Protein AF-A0A8J6XP18-F1 (afdb_monomer_lite)

Structure (mmCIF, N/CA/C/O backbone):
data_AF-A0A8J6XP18-F1
#
_entry.id   AF-A0A8J6XP18-F1
#
loop_
_atom_site.group_PDB
_atom_site.id
_atom_site.type_symbol
_atom_site.label_atom_id
_atom_site.label_alt_id
_atom_site.label_comp_id
_atom_site.label_asym_id
_atom_site.label_entity_id
_atom_site.label_seq_id
_atom_site.pdbx_PDB_ins_code
_atom_site.Cartn_x
_atom_site.Cartn_y
_atom_site.Cartn_z
_atom_site.occupancy
_atom_site.B_iso_or_equiv
_atom_site.auth_seq_id
_atom_site.auth_comp_id
_atom_site.auth_asym_id
_atom_site.auth_atom_id
_atom_site.pdbx_PDB_model_num
ATOM 1 N N . MET A 1 1 ? -16.811 18.180 -12.717 1.00 26.02 1 MET A N 1
ATOM 2 C CA . MET A 1 1 ? -16.944 16.707 -12.668 1.00 26.02 1 MET A CA 1
ATOM 3 C C . MET A 1 1 ? -15.605 16.122 -13.051 1.00 26.02 1 MET A C 1
ATOM 5 O O . MET A 1 1 ? -15.386 15.758 -14.198 1.00 26.02 1 MET A O 1
ATOM 9 N N . GLU A 1 2 ? -14.666 16.151 -12.118 1.00 24.94 2 GLU A N 1
ATOM 10 C CA . GLU A 1 2 ? -13.327 15.640 -12.361 1.00 24.94 2 GLU A CA 1
ATOM 11 C C . GLU A 1 2 ? -13.351 14.186 -11.914 1.00 24.94 2 GLU A C 1
ATOM 13 O O . GLU A 1 2 ? -13.336 13.887 -10.721 1.00 24.94 2 GLU A O 1
ATOM 18 N N . ASN A 1 3 ? -13.518 13.285 -12.885 1.00 26.92 3 ASN A N 1
ATOM 19 C CA . ASN A 1 3 ? -13.242 11.868 -12.699 1.00 26.92 3 ASN A CA 1
ATOM 20 C C . ASN A 1 3 ? -11.740 11.754 -12.431 1.00 26.92 3 ASN A C 1
ATOM 22 O O . ASN A 1 3 ? -10.952 11.453 -13.322 1.00 26.92 3 ASN A O 1
ATOM 26 N N . GLN A 1 4 ? -11.339 12.064 -11.198 1.00 25.72 4 GLN A N 1
ATOM 27 C CA . GLN A 1 4 ? -10.083 11.607 -10.647 1.00 25.72 4 GLN A CA 1
ATOM 28 C C . GLN A 1 4 ? -10.140 10.098 -10.765 1.00 25.72 4 GLN A C 1
ATOM 30 O O . GLN A 1 4 ? -10.907 9.446 -10.056 1.00 25.72 4 GLN A O 1
ATOM 35 N N . ASP A 1 5 ? -9.383 9.581 -11.729 1.00 27.19 5 ASP A N 1
ATOM 36 C CA . ASP A 1 5 ? -9.024 8.185 -11.876 1.00 27.19 5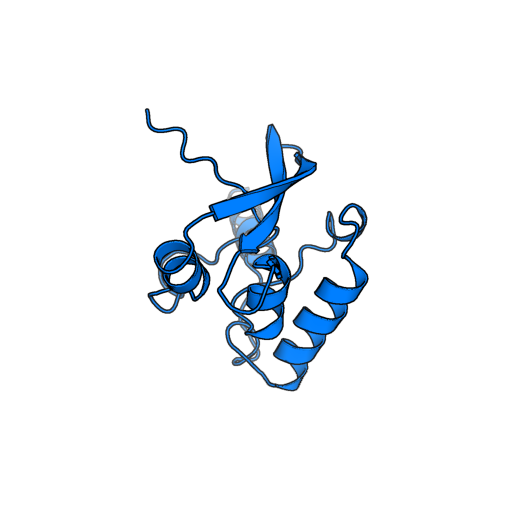 ASP A CA 1
ATOM 37 C C . ASP A 1 5 ? -8.552 7.670 -10.514 1.00 27.19 5 ASP A C 1
ATOM 39 O O . ASP A 1 5 ? -7.356 7.662 -10.211 1.00 27.19 5 ASP A O 1
ATOM 43 N N . GLN A 1 6 ? -9.498 7.252 -9.672 1.00 28.59 6 GLN A N 1
ATOM 44 C CA . GLN A 1 6 ? -9.238 6.529 -8.446 1.00 28.59 6 GLN A CA 1
ATOM 45 C C . GLN A 1 6 ? -8.771 5.153 -8.880 1.00 28.59 6 GLN A C 1
ATOM 47 O O . GLN A 1 6 ? -9.512 4.170 -8.847 1.00 28.59 6 GLN A O 1
ATOM 52 N N . VAL A 1 7 ? -7.517 5.085 -9.321 1.00 34.38 7 VAL A N 1
ATOM 53 C CA . VAL A 1 7 ? -6.784 3.839 -9.322 1.00 34.38 7 VAL A CA 1
ATOM 54 C C . VAL A 1 7 ? -6.674 3.472 -7.862 1.00 34.38 7 VAL A C 1
ATOM 56 O O . VAL A 1 7 ? -5.805 3.945 -7.134 1.00 34.38 7 VAL A O 1
ATOM 59 N N . THR A 1 8 ? -7.632 2.668 -7.419 1.00 40.81 8 THR A N 1
ATOM 60 C CA . THR A 1 8 ? -7.579 2.051 -6.111 1.00 40.81 8 THR A CA 1
ATOM 61 C C . THR A 1 8 ? -6.504 0.979 -6.227 1.00 40.81 8 THR A C 1
ATOM 63 O O . THR A 1 8 ? -6.785 -0.196 -6.448 1.00 40.81 8 THR A O 1
ATOM 66 N N . ALA A 1 9 ? -5.244 1.399 -6.104 1.00 43.09 9 ALA A N 1
ATOM 67 C CA . ALA A 1 9 ? -4.236 0.568 -5.474 1.00 43.09 9 ALA A CA 1
ATOM 68 C C . ALA A 1 9 ? -4.896 0.035 -4.195 1.00 43.09 9 ALA A C 1
ATOM 70 O O . ALA A 1 9 ? -5.503 0.833 -3.488 1.00 43.09 9 ALA A O 1
ATOM 71 N N . PHE A 1 10 ? -4.929 -1.288 -3.997 1.00 46.56 10 PHE A N 1
ATOM 72 C CA . PHE A 1 10 ? -5.782 -2.023 -3.044 1.00 46.56 10 PHE A CA 1
ATOM 73 C C . PHE A 1 10 ? -5.615 -1.659 -1.561 1.00 46.56 10 PHE A C 1
ATOM 75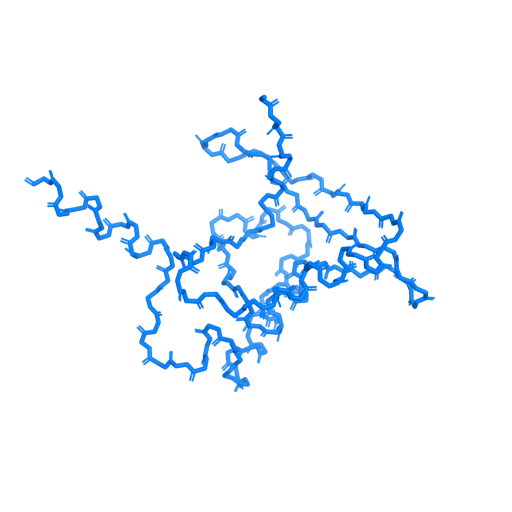 O O . PHE A 1 10 ? -5.342 -2.499 -0.711 1.00 46.56 10 PHE A O 1
ATOM 82 N N . PHE A 1 11 ? -5.854 -0.405 -1.235 1.00 46.00 11 PHE A N 1
ATOM 83 C CA . PHE A 1 11 ? -5.587 0.223 0.031 1.00 46.00 11 PHE A CA 1
ATOM 84 C C . PHE A 1 11 ? -6.827 1.016 0.330 1.00 46.00 11 PHE A C 1
ATOM 86 O O . PHE A 1 11 ? -7.097 2.096 -0.191 1.00 46.00 11 PHE A O 1
ATOM 93 N N . LYS A 1 12 ? -7.681 0.367 1.104 1.00 41.12 12 LYS A N 1
ATOM 94 C CA . LYS A 1 12 ? -8.871 0.995 1.624 1.00 41.12 12 LYS A CA 1
ATOM 95 C C . LYS A 1 12 ? -8.361 2.111 2.539 1.00 41.12 12 LYS A C 1
ATOM 97 O O . LYS A 1 12 ? -7.845 1.789 3.596 1.00 41.12 12 LYS A O 1
ATOM 102 N N . SER A 1 13 ? -8.410 3.369 2.108 1.00 40.50 13 SER A N 1
ATOM 103 C CA . SER A 1 13 ? -7.926 4.489 2.919 1.00 40.50 13 SER A CA 1
ATOM 104 C C . SER A 1 13 ? -8.624 4.499 4.283 1.00 40.50 13 SER A C 1
ATOM 106 O O . SER A 1 13 ? -9.804 4.121 4.398 1.00 40.50 13 SER A O 1
ATOM 108 N N . LEU A 1 14 ? -7.868 4.883 5.312 1.00 37.84 14 LEU A N 1
ATOM 109 C CA . LEU A 1 14 ? -8.404 5.243 6.620 1.00 37.84 14 LEU A CA 1
ATOM 110 C C . LEU A 1 14 ? -9.382 6.426 6.466 1.00 37.84 14 LEU A C 1
ATOM 112 O O . LEU A 1 14 ? -9.345 7.126 5.445 1.00 37.84 14 LEU A O 1
ATOM 116 N N . PRO A 1 15 ? -10.286 6.644 7.435 1.00 39.88 15 PRO A N 1
ATOM 117 C CA . PRO A 1 15 ? -10.936 7.940 7.592 1.00 39.88 15 PRO A CA 1
ATOM 118 C C . PRO A 1 15 ? -9.873 9.050 7.601 1.00 39.88 15 PRO A C 1
ATOM 120 O O . PRO A 1 15 ? -8.789 8.853 8.143 1.00 39.88 15 PRO A O 1
ATOM 123 N N . SER A 1 16 ? -10.199 10.175 6.962 1.00 40.84 16 SER A N 1
ATOM 124 C CA . SER A 1 16 ? -9.372 11.380 6.759 1.00 40.84 16 SER A CA 1
ATOM 125 C C . SER A 1 16 ? -8.451 11.749 7.929 1.00 40.84 16 SER A C 1
ATOM 127 O O . SER A 1 16 ? -7.327 12.189 7.713 1.00 40.84 16 SER A O 1
ATOM 129 N N . ASP A 1 17 ? -8.915 11.542 9.157 1.00 36.03 17 ASP A N 1
ATOM 130 C CA . ASP A 1 17 ? -8.369 12.214 10.333 1.00 36.03 17 ASP A CA 1
ATOM 131 C C . ASP A 1 17 ? -7.164 11.495 10.972 1.00 36.03 17 ASP A C 1
ATOM 133 O O . ASP A 1 17 ? -6.489 12.081 11.811 1.00 36.03 17 ASP A O 1
ATOM 137 N N . ASP A 1 18 ? -6.839 10.272 10.526 1.00 39.81 18 ASP A N 1
ATOM 138 C CA . ASP A 1 18 ? -5.707 9.470 11.036 1.00 39.81 18 ASP A CA 1
ATOM 139 C C . ASP A 1 18 ? -4.570 9.285 10.009 1.00 39.81 18 ASP A C 1
ATOM 141 O O . ASP A 1 18 ? -3.658 8.475 10.205 1.00 39.81 18 ASP A O 1
ATOM 145 N N . ILE A 1 19 ? -4.619 9.992 8.874 1.00 43.84 19 ILE A N 1
ATOM 146 C CA . ILE A 1 19 ? -3.616 9.856 7.813 1.00 43.84 19 ILE A CA 1
ATOM 147 C C . ILE A 1 19 ? -2.461 10.836 8.069 1.00 43.84 19 ILE A C 1
ATOM 149 O O . ILE A 1 19 ? -2.686 12.045 8.050 1.00 43.84 19 ILE A O 1
ATOM 153 N N . PRO A 1 20 ? -1.210 10.368 8.249 1.00 39.12 20 PRO A N 1
ATOM 154 C CA . PRO A 1 20 ? -0.063 11.266 8.242 1.00 39.12 20 PRO A CA 1
ATOM 155 C C . PRO A 1 20 ? 0.082 11.909 6.853 1.00 39.12 20 PRO A C 1
ATOM 157 O O . PRO A 1 20 ? 0.357 11.225 5.864 1.00 39.12 20 PRO A O 1
ATOM 160 N N . ASP A 1 21 ? -0.126 13.224 6.793 1.00 38.94 21 ASP A N 1
ATOM 161 C CA . ASP A 1 21 ? 0.098 14.058 5.612 1.00 38.94 21 ASP A CA 1
ATOM 162 C C . ASP A 1 21 ? 1.605 14.379 5.464 1.00 38.94 21 ASP A C 1
ATOM 164 O O . ASP A 1 21 ? 2.230 14.783 6.452 1.00 38.94 21 ASP A O 1
ATOM 168 N N . PRO A 1 22 ? 2.225 14.233 4.274 1.00 43.34 22 PRO A N 1
ATOM 169 C CA . PRO A 1 22 ? 1.711 13.621 3.050 1.00 43.34 22 PRO A CA 1
ATOM 170 C C . PRO A 1 22 ? 2.061 12.136 2.931 1.00 43.34 22 PRO A C 1
ATOM 172 O O . PRO A 1 22 ? 3.128 11.668 3.342 1.00 43.34 22 PRO A O 1
ATOM 175 N N . LEU A 1 23 ? 1.175 11.398 2.262 1.00 53.03 23 LEU A N 1
ATOM 176 C CA . LEU A 1 23 ? 1.404 9.998 1.930 1.00 53.03 23 LEU A CA 1
ATOM 177 C C . LEU A 1 23 ? 2.640 9.876 1.015 1.00 53.03 23 LEU A C 1
ATOM 179 O O . LEU A 1 23 ? 2.791 10.665 0.078 1.00 53.03 23 LEU A O 1
ATOM 183 N N . PRO A 1 24 ? 3.498 8.851 1.180 1.00 57.31 24 PRO A N 1
ATOM 184 C CA . PRO A 1 24 ? 4.663 8.658 0.318 1.00 57.31 24 PRO A CA 1
ATOM 185 C C . PRO A 1 24 ? 4.304 8.584 -1.163 1.00 57.31 24 PRO A C 1
ATOM 187 O O . PRO A 1 24 ? 5.099 8.992 -2.001 1.00 57.31 24 PRO A O 1
ATOM 190 N N . GLN A 1 25 ? 3.099 8.110 -1.499 1.00 59.72 25 GLN A N 1
ATOM 191 C CA . GLN A 1 25 ? 2.609 8.104 -2.877 1.00 59.72 25 GLN A CA 1
ATOM 192 C C . GLN A 1 25 ? 2.524 9.507 -3.476 1.00 59.72 25 GLN A C 1
ATOM 194 O O . GLN A 1 25 ? 2.842 9.653 -4.645 1.00 59.72 25 GLN A O 1
ATOM 199 N N . ASP A 1 26 ? 2.172 10.536 -2.705 1.00 62.78 26 ASP A N 1
ATOM 200 C CA . ASP A 1 26 ? 2.059 11.901 -3.220 1.00 62.78 26 ASP A CA 1
ATOM 201 C C . ASP A 1 26 ? 3.444 12.481 -3.480 1.00 62.78 26 ASP A C 1
ATOM 203 O O . ASP A 1 26 ? 3.679 13.118 -4.506 1.00 62.78 26 ASP A O 1
ATOM 207 N N . VAL A 1 27 ? 4.400 12.184 -2.597 1.00 58.28 27 VAL A N 1
ATOM 208 C CA . VAL A 1 27 ? 5.810 12.530 -2.801 1.00 58.28 27 VAL A CA 1
ATOM 209 C C . VAL A 1 27 ? 6.361 11.797 -4.026 1.00 58.28 27 VAL A C 1
ATOM 211 O O . VAL A 1 27 ? 6.937 12.420 -4.916 1.00 58.28 27 VAL A O 1
ATOM 214 N N . VAL A 1 28 ? 6.139 10.486 -4.132 1.00 62.00 28 VAL A N 1
ATOM 215 C CA . VAL A 1 28 ? 6.624 9.674 -5.254 1.00 62.00 28 VAL A CA 1
ATOM 216 C C . VAL A 1 28 ? 5.941 10.065 -6.569 1.00 62.00 28 VAL A C 1
ATOM 218 O O . VAL A 1 28 ? 6.615 10.138 -7.595 1.00 62.00 28 VAL A O 1
ATOM 221 N N . MET A 1 29 ? 4.641 10.371 -6.564 1.00 63.81 29 MET A N 1
ATOM 222 C CA . MET A 1 29 ? 3.912 10.841 -7.745 1.00 63.81 29 MET A CA 1
ATOM 223 C C . MET A 1 29 ? 4.412 12.212 -8.195 1.00 63.81 29 MET A C 1
ATOM 225 O O . MET A 1 29 ? 4.674 12.379 -9.384 1.00 63.81 29 MET A O 1
ATOM 229 N N . ARG A 1 30 ? 4.631 13.160 -7.272 1.00 64.19 30 ARG A N 1
ATOM 230 C CA . ARG A 1 30 ? 5.197 14.486 -7.591 1.00 64.19 30 ARG A CA 1
ATOM 231 C C . ARG A 1 30 ? 6.605 14.399 -8.176 1.00 64.19 30 ARG A C 1
ATOM 233 O O . ARG A 1 30 ? 6.958 15.190 -9.044 1.00 64.19 30 ARG A O 1
ATOM 240 N N . LEU A 1 31 ? 7.410 13.445 -7.711 1.00 63.56 31 LEU A N 1
ATOM 241 C CA . LEU A 1 31 ? 8.762 13.214 -8.228 1.00 63.56 31 LEU A CA 1
ATOM 242 C C . LEU A 1 31 ? 8.770 12.428 -9.548 1.00 63.56 31 LEU A C 1
ATOM 244 O O . LEU A 1 31 ? 9.762 12.456 -10.283 1.00 63.56 31 LEU A O 1
ATOM 248 N N . SER A 1 32 ? 7.684 11.722 -9.860 1.00 62.25 32 SER A N 1
ATOM 249 C CA . SER A 1 32 ? 7.586 10.899 -11.058 1.00 62.25 32 SER A CA 1
ATOM 250 C C . SER A 1 32 ? 7.217 11.703 -12.296 1.00 62.25 32 SER A C 1
ATOM 252 O O . SER A 1 32 ? 6.325 12.544 -12.280 1.00 62.25 32 SER A O 1
ATOM 254 N N . ARG A 1 33 ? 7.874 11.395 -13.417 1.00 66.75 33 ARG A N 1
ATOM 255 C CA . ARG A 1 33 ? 7.525 11.967 -14.729 1.00 66.75 33 ARG A CA 1
ATOM 256 C C . ARG A 1 33 ? 6.574 11.081 -15.533 1.00 66.75 33 ARG A C 1
ATOM 258 O O . ARG A 1 33 ? 6.022 11.538 -16.529 1.00 66.75 33 ARG A O 1
ATOM 265 N N . LYS A 1 34 ? 6.418 9.807 -15.149 1.00 80.44 34 LYS A N 1
ATOM 266 C CA . LYS A 1 34 ? 5.601 8.830 -15.877 1.00 80.44 34 LYS A CA 1
ATOM 267 C C . LYS A 1 34 ? 5.050 7.759 -14.941 1.00 80.44 34 LYS A C 1
ATOM 269 O O . LYS A 1 34 ? 5.816 7.082 -14.256 1.00 80.44 34 LYS A O 1
ATOM 274 N N . ILE A 1 35 ? 3.732 7.581 -14.990 1.00 83.19 35 ILE A N 1
ATOM 275 C CA . ILE A 1 35 ? 2.997 6.522 -14.295 1.00 83.19 35 ILE A CA 1
ATOM 276 C C . ILE A 1 35 ? 2.555 5.469 -15.314 1.00 83.19 35 ILE A C 1
ATOM 278 O O . ILE A 1 35 ? 2.048 5.804 -16.386 1.00 83.19 35 ILE A O 1
ATOM 282 N N . ARG A 1 36 ? 2.723 4.190 -14.971 1.00 85.50 36 ARG A N 1
ATOM 283 C CA . ARG A 1 36 ? 2.204 3.040 -15.717 1.00 85.50 36 ARG A CA 1
ATOM 284 C C . ARG A 1 36 ? 1.201 2.297 -14.842 1.00 85.50 36 ARG A C 1
ATOM 286 O O . ARG A 1 36 ? 1.481 1.985 -13.691 1.00 85.50 36 ARG A O 1
ATOM 293 N N . LYS A 1 37 ? 0.035 1.986 -15.402 1.00 85.25 37 LYS A N 1
ATOM 294 C CA . LYS A 1 37 ? -1.011 1.197 -14.740 1.00 85.25 37 LYS A CA 1
ATOM 295 C C . LYS A 1 37 ? -1.064 -0.179 -15.407 1.00 85.25 37 LYS A C 1
ATOM 297 O O . LYS A 1 37 ? -1.079 -0.258 -16.634 1.00 85.25 37 LYS A O 1
ATOM 302 N N . LYS A 1 38 ? -1.087 -1.258 -14.626 1.00 85.62 38 LYS A N 1
ATOM 303 C CA . LYS A 1 38 ? -1.358 -2.618 -15.110 1.00 85.62 38 LYS A CA 1
ATOM 304 C C . LYS A 1 38 ? -2.731 -3.037 -14.614 1.00 85.62 38 LYS A C 1
ATOM 306 O O . LYS A 1 38 ? -2.911 -3.259 -13.420 1.00 85.62 38 LYS A O 1
ATOM 311 N N . TRP A 1 39 ? -3.692 -3.104 -15.527 1.00 85.25 39 TRP A N 1
ATOM 312 C CA . TRP A 1 39 ? -5.072 -3.426 -15.187 1.00 85.25 39 TRP A CA 1
ATOM 313 C C . TRP A 1 39 ? -5.195 -4.862 -14.671 1.00 85.25 39 TRP A C 1
ATOM 315 O O . TRP A 1 39 ? -4.593 -5.782 -15.223 1.00 85.25 39 TRP A O 1
ATOM 325 N N . VAL A 1 40 ? -5.970 -5.028 -13.605 1.00 82.94 40 VAL A N 1
ATOM 326 C CA . VAL A 1 40 ? -6.254 -6.318 -12.961 1.00 82.94 40 VAL A CA 1
ATOM 327 C C . VAL A 1 40 ? -7.729 -6.673 -13.114 1.00 82.94 40 VAL A C 1
ATOM 329 O O . VAL A 1 40 ? -8.071 -7.840 -13.288 1.00 82.94 40 VAL A O 1
ATOM 332 N N . GLY A 1 41 ? -8.620 -5.684 -13.023 1.00 77.88 41 GLY A N 1
ATOM 333 C CA . GLY A 1 41 ? -10.053 -5.937 -13.047 1.00 77.88 41 GLY A CA 1
ATOM 334 C C . GLY A 1 41 ? -10.899 -4.719 -12.706 1.00 77.88 41 GLY A C 1
ATOM 335 O O . GLY A 1 41 ? -10.397 -3.609 -12.535 1.00 77.88 41 GLY A O 1
ATOM 336 N N . SER A 1 42 ? -12.189 -4.975 -12.523 1.00 75.19 42 SER A N 1
ATOM 337 C CA . SER A 1 42 ? -13.108 -4.066 -11.845 1.00 75.19 42 SER A CA 1
ATOM 338 C C . SER A 1 42 ? -13.650 -4.730 -10.583 1.00 75.19 42 SER A C 1
ATOM 340 O O . SER A 1 42 ? -13.781 -5.957 -10.516 1.00 75.19 42 SER A O 1
ATOM 342 N N . ASP A 1 43 ? -13.939 -3.929 -9.565 1.00 70.12 43 ASP A N 1
ATOM 343 C CA . ASP A 1 43 ? -14.592 -4.407 -8.349 1.00 70.12 43 ASP A CA 1
ATOM 344 C C . ASP A 1 43 ? -16.130 -4.412 -8.473 1.00 70.12 43 ASP A C 1
ATOM 346 O O . ASP A 1 43 ? -16.701 -3.977 -9.473 1.00 70.12 43 ASP A O 1
ATOM 350 N N . ARG A 1 44 ? -16.826 -4.887 -7.430 1.00 68.12 44 ARG A N 1
ATOM 351 C CA . ARG A 1 44 ? -18.306 -4.919 -7.372 1.00 68.12 44 ARG A CA 1
ATOM 352 C C . ARG A 1 44 ? -18.988 -3.542 -7.420 1.00 68.12 44 ARG A C 1
ATOM 354 O O . ARG A 1 44 ? -20.209 -3.487 -7.503 1.00 68.12 44 ARG A O 1
ATOM 361 N N . TYR A 1 45 ? -18.226 -2.457 -7.292 1.00 68.94 45 TYR A N 1
ATOM 362 C CA . TYR A 1 45 ? -18.690 -1.071 -7.375 1.00 68.94 45 TYR A CA 1
ATOM 363 C C . TYR A 1 45 ? -18.263 -0.412 -8.695 1.00 68.94 45 TYR A C 1
ATOM 365 O O . TYR A 1 45 ? -18.336 0.806 -8.824 1.00 68.94 45 TYR A O 1
ATOM 373 N N . ASN A 1 46 ? -17.812 -1.212 -9.667 1.00 69.19 46 ASN A N 1
ATOM 374 C CA . ASN A 1 46 ? -17.338 -0.774 -10.976 1.00 69.19 46 ASN A CA 1
ATOM 375 C C . ASN A 1 46 ? -16.117 0.164 -10.930 1.00 69.19 46 ASN A C 1
ATOM 377 O O . ASN A 1 46 ? -15.874 0.929 -11.863 1.00 69.19 46 ASN A O 1
ATOM 381 N N . ARG A 1 47 ? -15.327 0.106 -9.852 1.00 74.62 47 ARG A N 1
ATOM 382 C CA . ARG A 1 47 ? -14.053 0.828 -9.761 1.00 74.62 47 ARG A CA 1
ATOM 383 C C . ARG A 1 47 ? -12.959 0.014 -10.431 1.00 74.62 47 ARG A C 1
ATOM 385 O O . ARG A 1 47 ? -12.900 -1.206 -10.258 1.00 74.62 47 ARG A O 1
ATOM 392 N N . GLN A 1 48 ? -12.079 0.693 -11.161 1.00 74.19 48 GLN A N 1
ATOM 393 C CA . GLN A 1 48 ? -10.945 0.050 -11.812 1.00 74.19 48 GLN A CA 1
ATOM 394 C C . GLN A 1 48 ? -9.871 -0.325 -10.797 1.00 74.19 48 GLN A C 1
ATOM 396 O O . GLN A 1 48 ? -9.466 0.465 -9.942 1.00 74.19 48 GLN A O 1
ATOM 401 N N . VAL A 1 49 ? -9.375 -1.541 -10.955 1.00 74.94 49 VAL A N 1
ATOM 402 C CA . VAL A 1 49 ? -8.306 -2.113 -10.164 1.00 74.94 49 VAL A CA 1
ATOM 403 C C . VAL A 1 49 ? -7.077 -2.254 -11.045 1.00 74.94 49 VAL A C 1
ATOM 405 O O . VAL A 1 49 ? -7.122 -2.906 -12.092 1.00 74.94 49 VAL A O 1
ATOM 408 N N . ALA A 1 50 ? -5.960 -1.698 -10.589 1.00 81.12 50 ALA A N 1
ATOM 409 C CA . ALA A 1 50 ? -4.681 -1.837 -11.260 1.00 81.12 50 ALA A CA 1
ATOM 410 C C . ALA A 1 50 ? -3.516 -1.851 -10.264 1.00 81.12 50 ALA A C 1
ATOM 412 O O . ALA A 1 50 ? -3.582 -1.247 -9.193 1.00 81.12 50 ALA A O 1
ATOM 413 N N . GLU A 1 51 ? -2.430 -2.504 -10.663 1.00 85.06 51 GLU A N 1
ATOM 414 C CA . GLU A 1 51 ? -1.114 -2.272 -10.074 1.00 85.06 51 GLU A CA 1
ATOM 415 C C . GLU A 1 51 ? -0.519 -1.000 -10.687 1.00 85.06 51 GLU A C 1
ATOM 417 O O . GLU A 1 51 ? -0.611 -0.780 -11.902 1.00 85.06 51 GLU A O 1
ATOM 422 N N . VAL A 1 52 ? 0.077 -0.152 -9.853 1.00 86.00 52 VAL A N 1
ATOM 423 C CA . VAL A 1 52 ? 0.605 1.150 -10.260 1.00 86.00 52 VAL A CA 1
ATOM 424 C C . VAL A 1 52 ? 2.113 1.161 -10.128 1.00 86.00 52 VAL A C 1
ATOM 426 O O . VAL A 1 52 ? 2.675 0.877 -9.071 1.00 86.00 52 VAL A O 1
ATOM 429 N N . PHE A 1 53 ? 2.755 1.550 -11.218 1.00 86.56 53 PHE A N 1
ATOM 430 C CA . PHE A 1 53 ? 4.193 1.642 -11.337 1.00 86.56 53 PHE A CA 1
ATOM 431 C C . PHE A 1 53 ? 4.592 3.061 -11.705 1.00 86.56 53 PHE A C 1
ATOM 433 O O . PHE A 1 53 ? 3.887 3.768 -12.429 1.00 86.56 53 PHE A O 1
ATOM 440 N N . THR A 1 54 ? 5.755 3.465 -11.225 1.00 85.19 54 THR A N 1
ATOM 441 C CA . THR A 1 54 ? 6.370 4.745 -11.546 1.00 85.19 54 THR A CA 1
ATOM 442 C C . THR A 1 54 ? 7.774 4.529 -12.089 1.00 85.19 54 THR A C 1
ATOM 444 O O . THR A 1 54 ? 8.466 3.603 -11.669 1.00 85.19 54 THR A O 1
ATOM 447 N N . MET A 1 55 ? 8.205 5.384 -13.013 1.00 83.69 55 MET A N 1
ATOM 448 C CA . MET A 1 55 ? 9.583 5.388 -13.502 1.00 83.69 55 MET A CA 1
ATOM 449 C C . MET A 1 55 ? 10.396 6.444 -12.754 1.00 83.69 55 MET A C 1
ATOM 451 O O . MET A 1 55 ? 10.151 7.645 -12.896 1.00 83.69 55 MET A O 1
ATOM 455 N N . LEU A 1 56 ? 11.390 5.996 -11.990 1.00 79.75 56 LEU A N 1
ATOM 456 C CA . LEU A 1 56 ? 12.377 6.843 -11.322 1.00 79.75 56 LEU A CA 1
ATOM 457 C C . LEU A 1 56 ? 13.744 6.685 -12.005 1.00 79.75 56 LEU A C 1
ATOM 459 O O . LEU A 1 56 ? 13.952 5.777 -12.807 1.00 79.75 56 LEU A O 1
ATOM 463 N N . LYS A 1 57 ? 14.712 7.552 -11.674 1.00 77.19 57 LYS A N 1
ATOM 464 C CA . LYS A 1 57 ? 16.080 7.473 -12.233 1.00 77.19 57 LYS A CA 1
ATOM 465 C C . LYS A 1 57 ? 16.752 6.109 -12.001 1.00 77.19 57 LYS A C 1
ATOM 467 O O . LYS A 1 57 ? 17.621 5.734 -12.776 1.00 77.19 57 LYS A O 1
ATOM 472 N N . GLY A 1 58 ? 16.343 5.388 -10.954 1.00 79.00 58 GLY A N 1
ATOM 473 C CA . GLY A 1 58 ? 16.836 4.052 -10.609 1.00 79.00 58 GLY A CA 1
ATOM 474 C C . GLY A 1 58 ? 16.044 2.884 -11.208 1.00 79.00 58 GLY A C 1
ATOM 475 O O . GLY A 1 58 ? 16.337 1.747 -10.863 1.00 79.00 58 GLY A O 1
ATOM 476 N N . GLY A 1 59 ? 15.049 3.139 -12.066 1.00 85.38 59 GLY A N 1
ATOM 477 C CA . GLY A 1 59 ? 14.220 2.106 -12.691 1.00 85.38 59 GLY A CA 1
ATOM 478 C C . GLY A 1 59 ? 12.732 2.216 -12.356 1.00 85.38 59 GLY A C 1
ATOM 479 O O . GLY A 1 59 ? 12.263 3.207 -11.788 1.00 85.38 59 GLY A O 1
ATOM 480 N N . GLU A 1 60 ? 11.982 1.192 -12.756 1.00 87.25 60 GLU A N 1
ATOM 481 C CA . GLU A 1 60 ? 10.563 1.069 -12.431 1.00 87.25 60 GLU A CA 1
ATOM 482 C C . GLU A 1 60 ? 10.375 0.698 -10.955 1.00 87.25 60 GLU A C 1
ATOM 484 O O . GLU A 1 60 ? 11.069 -0.172 -10.433 1.00 87.25 60 GLU A O 1
ATOM 489 N N . LYS A 1 61 ? 9.414 1.337 -10.285 1.00 87.62 61 LYS A N 1
ATOM 490 C CA . LYS A 1 61 ? 9.051 1.052 -8.896 1.00 87.62 61 LYS A CA 1
ATOM 491 C C . LYS A 1 61 ? 7.553 0.795 -8.770 1.00 87.62 61 LYS A C 1
ATOM 493 O O . LYS A 1 61 ? 6.748 1.559 -9.302 1.00 87.62 61 LYS A O 1
ATOM 498 N N . SER A 1 62 ? 7.187 -0.257 -8.039 1.00 89.38 62 SER A N 1
ATOM 499 C CA . SER A 1 62 ? 5.801 -0.559 -7.669 1.00 89.38 62 SER A CA 1
ATOM 500 C C . SER A 1 62 ? 5.359 0.339 -6.513 1.00 89.38 62 SER A C 1
ATOM 502 O O . SER A 1 62 ? 5.921 0.277 -5.419 1.00 89.38 62 SER A O 1
ATOM 504 N N . LEU A 1 63 ? 4.344 1.179 -6.736 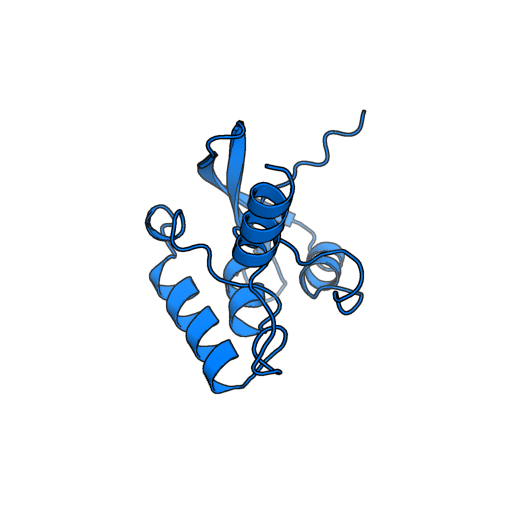1.00 86.06 63 LEU A N 1
ATOM 505 C CA . LEU A 1 63 ? 3.784 2.024 -5.674 1.00 86.06 63 LEU A CA 1
ATOM 506 C C . LEU A 1 63 ? 3.014 1.190 -4.651 1.00 86.06 63 LEU A C 1
ATOM 508 O O . LEU A 1 63 ? 3.032 1.500 -3.463 1.00 86.06 63 LEU A O 1
ATOM 512 N N . ASN A 1 64 ? 2.373 0.112 -5.104 1.00 86.00 64 ASN A N 1
ATOM 513 C CA . ASN A 1 64 ? 1.621 -0.774 -4.228 1.00 86.00 64 ASN A CA 1
ATOM 514 C C . ASN A 1 64 ? 2.513 -1.461 -3.193 1.00 86.00 64 ASN A C 1
ATOM 516 O O . ASN A 1 64 ? 2.183 -1.508 -2.011 1.00 86.00 64 ASN A O 1
ATOM 520 N N . GLU A 1 65 ? 3.646 -1.985 -3.646 1.00 89.94 65 GLU A N 1
ATOM 521 C CA . GLU A 1 65 ? 4.610 -2.653 -2.776 1.00 89.94 65 GLU A CA 1
ATOM 522 C C . GLU A 1 65 ? 5.252 -1.669 -1.793 1.00 89.94 65 GLU A C 1
ATOM 524 O O . GLU A 1 65 ? 5.403 -1.980 -0.610 1.00 89.94 65 GLU A O 1
ATOM 529 N N . GLU A 1 66 ? 5.554 -0.449 -2.250 1.00 88.69 66 GLU A N 1
ATOM 530 C CA . GLU A 1 66 ? 6.077 0.606 -1.382 1.00 88.69 66 GLU A CA 1
ATOM 531 C C . GLU A 1 66 ? 5.108 0.895 -0.234 1.00 88.69 66 GLU A C 1
ATOM 533 O O . GLU A 1 66 ? 5.506 0.883 0.926 1.00 88.69 66 GLU A O 1
ATOM 538 N N . GLN A 1 67 ? 3.825 1.104 -0.534 1.00 83.69 67 GLN A N 1
ATOM 539 C CA . GLN A 1 67 ? 2.810 1.429 0.475 1.00 83.69 67 GLN A CA 1
ATOM 540 C C . GLN A 1 67 ? 2.642 0.330 1.520 1.00 83.69 67 GLN A C 1
ATOM 542 O O . GLN A 1 67 ? 2.471 0.620 2.705 1.00 83.69 67 GLN A O 1
ATOM 547 N N . LEU A 1 68 ? 2.710 -0.925 1.081 1.00 89.31 68 LEU A N 1
ATOM 548 C CA . LEU A 1 68 ? 2.637 -2.080 1.963 1.00 89.31 68 LEU A CA 1
ATOM 549 C C . LEU A 1 68 ? 3.867 -2.180 2.855 1.00 89.31 68 LEU A C 1
ATOM 551 O O . LEU A 1 68 ? 3.719 -2.263 4.067 1.00 89.31 68 LEU A O 1
ATOM 555 N N . SER A 1 69 ? 5.063 -2.108 2.272 1.00 91.31 69 SER A N 1
ATOM 556 C CA . SER A 1 69 ? 6.335 -2.274 2.992 1.00 91.31 69 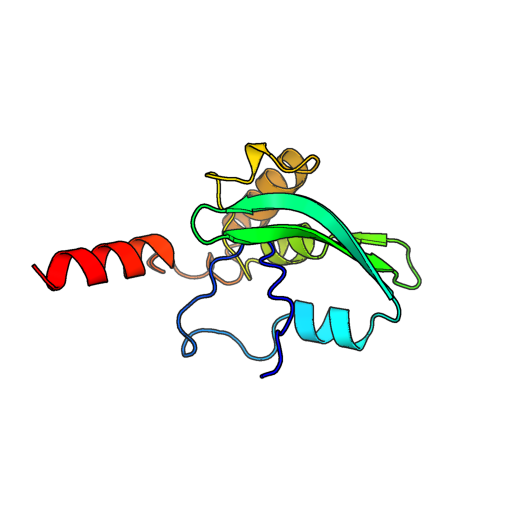SER A CA 1
ATOM 557 C C . SER A 1 69 ? 6.631 -1.147 3.977 1.00 91.31 69 SER A C 1
ATOM 559 O O . SER A 1 69 ? 7.311 -1.367 4.981 1.00 91.31 69 SER A O 1
ATOM 561 N N . THR A 1 70 ? 6.091 0.044 3.724 1.00 85.50 70 THR A N 1
ATOM 562 C CA . THR A 1 70 ? 6.202 1.214 4.604 1.00 85.50 70 THR A CA 1
ATOM 563 C C . THR A 1 70 ? 5.034 1.337 5.589 1.00 85.50 70 THR A C 1
ATOM 565 O O . THR A 1 70 ? 5.027 2.238 6.424 1.00 85.50 70 THR A O 1
ATOM 568 N N . GLY A 1 71 ? 4.063 0.418 5.542 1.00 86.19 71 GLY A N 1
ATOM 569 C CA . GLY A 1 71 ? 2.948 0.370 6.486 1.00 86.19 71 GLY A CA 1
ATOM 570 C C . GLY A 1 71 ? 1.905 1.471 6.299 1.00 86.19 71 GLY A C 1
ATOM 571 O O . GLY A 1 71 ? 1.099 1.691 7.195 1.00 86.19 71 GLY A O 1
ATOM 572 N N . TYR A 1 72 ? 1.867 2.155 5.155 1.00 82.75 72 TYR A N 1
ATOM 573 C CA . TYR A 1 72 ? 0.817 3.143 4.864 1.00 82.75 72 TYR A CA 1
ATOM 574 C C . TYR A 1 72 ? -0.501 2.497 4.449 1.00 82.75 72 TYR A C 1
ATOM 576 O O . TYR A 1 72 ? -1.505 3.190 4.273 1.00 82.75 72 TYR A O 1
ATOM 584 N N . ALA A 1 73 ? -0.514 1.176 4.272 1.00 81.56 73 ALA A N 1
ATOM 585 C CA . ALA A 1 73 ? -1.707 0.486 3.856 1.00 81.56 73 ALA A CA 1
ATOM 586 C C . ALA A 1 73 ? -1.787 -0.983 4.283 1.00 81.56 73 ALA A C 1
ATOM 588 O O . ALA A 1 73 ? -0.795 -1.622 4.629 1.00 81.56 73 ALA A O 1
ATOM 589 N N . TYR A 1 74 ? -3.008 -1.515 4.203 1.00 80.88 74 TYR A N 1
ATOM 590 C CA . TYR A 1 74 ? -3.333 -2.922 4.428 1.00 80.88 74 TYR A CA 1
ATOM 591 C C . TYR A 1 74 ? -3.542 -3.657 3.105 1.00 80.88 74 TYR A C 1
ATOM 593 O O . TYR A 1 74 ? -4.257 -3.160 2.235 1.00 80.88 74 TYR A O 1
ATOM 601 N N . LEU A 1 75 ? -3.034 -4.883 2.986 1.00 84.38 75 LEU A N 1
ATOM 602 C CA . LEU A 1 75 ? -3.274 -5.732 1.825 1.00 84.38 75 LEU A CA 1
ATOM 603 C C . LEU A 1 75 ? -4.722 -6.226 1.805 1.00 84.38 75 LEU A C 1
ATOM 605 O O . LEU A 1 75 ? -5.172 -6.967 2.689 1.00 84.38 75 LEU A O 1
ATOM 609 N N . TYR A 1 76 ? -5.454 -5.881 0.745 1.00 80.56 76 TYR A N 1
ATOM 610 C CA . TYR A 1 76 ? -6.818 -6.363 0.571 1.00 80.56 76 TYR A CA 1
ATOM 611 C C . TYR A 1 76 ? -6.872 -7.741 -0.107 1.00 80.56 76 TYR A C 1
ATOM 613 O O . TYR A 1 76 ? -6.986 -7.873 -1.328 1.00 80.56 76 TYR A O 1
ATOM 621 N N . ARG A 1 77 ? -6.843 -8.789 0.726 1.00 80.69 77 ARG A N 1
ATOM 622 C CA . ARG A 1 77 ? -6.790 -10.206 0.312 1.00 80.69 77 ARG A CA 1
ATOM 623 C C . ARG A 1 77 ? -7.892 -10.643 -0.658 1.00 80.69 77 ARG A C 1
ATOM 625 O O . ARG A 1 77 ? -7.661 -11.513 -1.487 1.00 80.69 77 ARG A O 1
ATOM 632 N N . ALA A 1 78 ? -9.067 -10.008 -0.607 1.00 74.12 78 ALA A N 1
ATOM 633 C CA . ALA A 1 78 ? -10.191 -10.319 -1.499 1.00 74.12 78 ALA A CA 1
ATOM 634 C C . ALA A 1 78 ? -9.867 -10.128 -2.993 1.00 74.12 78 ALA A C 1
ATOM 636 O O . ALA A 1 78 ? -10.563 -10.671 -3.849 1.00 74.12 78 ALA A O 1
ATOM 637 N N . TYR A 1 79 ? -8.825 -9.358 -3.308 1.00 69.94 79 TYR A N 1
ATOM 638 C CA . TYR A 1 79 ? -8.417 -9.119 -4.683 1.00 69.94 79 TYR A CA 1
ATOM 639 C C . TYR A 1 79 ? -6.915 -9.246 -4.932 1.00 69.94 79 TYR A C 1
ATOM 641 O O . TYR A 1 79 ? -6.526 -9.336 -6.096 1.00 69.94 79 TYR A O 1
ATOM 649 N N . SER A 1 80 ? -6.074 -9.288 -3.892 1.00 75.62 80 SER A N 1
ATOM 650 C CA . SER A 1 80 ? -4.628 -9.461 -4.072 1.00 75.62 80 SER A CA 1
ATOM 651 C C . SER A 1 80 ? -4.291 -10.729 -4.856 1.00 75.62 80 SER A C 1
ATOM 653 O O . SER A 1 80 ? -3.364 -10.698 -5.648 1.00 75.62 80 SER A O 1
ATOM 655 N N . GLY A 1 81 ? -5.086 -11.799 -4.742 1.00 79.06 81 GLY A N 1
ATOM 656 C CA . GLY A 1 81 ? -4.900 -13.026 -5.530 1.00 79.06 81 GLY A CA 1
ATOM 657 C C . GLY A 1 81 ? -5.081 -12.865 -7.047 1.00 79.06 81 GLY A C 1
ATOM 658 O O . GLY A 1 81 ? -4.701 -13.755 -7.798 1.00 79.06 81 GLY A O 1
ATOM 659 N N . LYS A 1 82 ? -5.646 -11.745 -7.516 1.00 79.56 82 LYS A N 1
ATOM 660 C CA . LYS A 1 82 ? -5.751 -11.414 -8.949 1.00 79.56 82 LYS A CA 1
ATOM 661 C C . LYS A 1 82 ? -4.555 -10.600 -9.452 1.00 79.56 82 LYS A C 1
ATOM 663 O O . LYS A 1 82 ? -4.402 -10.421 -10.657 1.00 79.56 82 LYS A O 1
ATOM 668 N N . CYS A 1 83 ? -3.737 -10.081 -8.540 1.00 81.50 83 CYS A N 1
ATOM 669 C CA . CYS A 1 83 ? -2.555 -9.297 -8.859 1.00 81.50 83 CYS A CA 1
ATOM 670 C C . CYS A 1 83 ? -1.389 -10.238 -9.197 1.00 81.50 83 CYS A C 1
ATOM 672 O O . CYS A 1 83 ? -1.053 -11.094 -8.379 1.00 81.50 83 CYS A O 1
ATOM 674 N N . PRO A 1 84 ? -0.726 -10.079 -10.354 1.00 85.19 84 PRO A N 1
ATOM 675 C CA . PRO A 1 84 ? 0.473 -10.850 -10.681 1.00 85.19 84 PRO A CA 1
ATOM 676 C C . PRO A 1 84 ? 1.602 -10.723 -9.649 1.00 85.19 84 PRO A C 1
ATOM 678 O O . PRO A 1 84 ? 2.404 -11.641 -9.525 1.00 85.19 84 PRO A O 1
ATOM 681 N N . ASN A 1 85 ? 1.661 -9.610 -8.908 1.00 87.69 85 ASN A N 1
ATOM 682 C CA . ASN A 1 85 ? 2.664 -9.364 -7.868 1.00 87.69 85 ASN A CA 1
ATOM 683 C C . ASN A 1 85 ? 2.169 -9.684 -6.440 1.00 87.69 85 ASN A C 1
ATOM 685 O O . ASN A 1 85 ? 2.664 -9.118 -5.466 1.00 87.69 85 ASN A O 1
ATOM 689 N N . ASN A 1 86 ? 1.191 -10.582 -6.284 1.00 88.19 86 ASN A N 1
ATOM 690 C CA . ASN A 1 86 ? 0.590 -10.915 -4.986 1.00 88.19 86 ASN A CA 1
ATOM 691 C C . ASN A 1 86 ? 1.609 -11.336 -3.910 1.00 88.19 86 ASN A C 1
ATOM 693 O O . ASN A 1 86 ? 1.524 -10.850 -2.786 1.00 88.19 86 ASN A O 1
ATOM 697 N N . ILE A 1 87 ? 2.589 -12.178 -4.254 1.00 92.56 87 ILE A N 1
ATOM 698 C CA . ILE A 1 87 ? 3.614 -12.658 -3.313 1.00 92.56 87 ILE A CA 1
ATOM 699 C C . ILE A 1 87 ? 4.461 -11.487 -2.796 1.00 92.56 87 ILE A C 1
ATOM 701 O O . ILE A 1 87 ? 4.726 -11.389 -1.599 1.00 92.56 87 ILE A O 1
ATOM 705 N N . ALA A 1 88 ? 4.849 -10.559 -3.678 1.00 92.50 88 ALA A N 1
ATOM 706 C CA . ALA A 1 88 ? 5.595 -9.365 -3.282 1.00 92.50 88 ALA A CA 1
ATOM 707 C C . ALA A 1 88 ? 4.777 -8.494 -2.316 1.00 92.50 88 ALA A C 1
ATOM 709 O O . ALA A 1 88 ? 5.301 -8.003 -1.320 1.00 92.50 88 ALA A O 1
ATOM 710 N N . PHE A 1 89 ? 3.471 -8.361 -2.556 1.00 91.19 89 PHE A N 1
ATOM 711 C CA . PHE A 1 89 ? 2.573 -7.609 -1.681 1.00 91.19 89 PHE A CA 1
ATOM 712 C C . PHE A 1 89 ? 2.397 -8.252 -0.302 1.00 91.19 89 PHE A C 1
ATOM 714 O O . PHE A 1 89 ? 2.385 -7.546 0.705 1.00 91.19 89 PHE A O 1
ATOM 721 N N . GLU A 1 90 ? 2.288 -9.577 -0.234 1.00 93.00 90 GLU A N 1
ATOM 722 C CA . GLU A 1 90 ? 2.216 -10.305 1.038 1.00 93.00 90 GLU A CA 1
ATOM 723 C C . GLU A 1 90 ? 3.500 -10.130 1.853 1.00 93.00 90 GLU A C 1
ATOM 725 O O . GLU A 1 90 ? 3.439 -9.784 3.034 1.00 93.00 90 GLU A O 1
ATOM 730 N N . ASN A 1 91 ? 4.658 -10.270 1.203 1.00 95.94 91 ASN A N 1
ATOM 731 C CA . ASN A 1 91 ? 5.958 -10.050 1.835 1.00 95.94 91 ASN A CA 1
ATOM 732 C C . ASN A 1 91 ? 6.125 -8.600 2.313 1.00 95.94 91 ASN A C 1
ATOM 734 O O . ASN A 1 91 ? 6.626 -8.362 3.412 1.00 95.94 91 ASN A O 1
ATOM 738 N N . ALA A 1 92 ? 5.674 -7.629 1.518 1.00 93.62 92 ALA A N 1
ATOM 739 C CA . ALA A 1 92 ? 5.707 -6.219 1.880 1.00 93.62 92 ALA A CA 1
ATOM 740 C C . ALA A 1 92 ? 4.819 -5.919 3.104 1.00 93.62 92 ALA A C 1
ATOM 742 O O . ALA A 1 92 ? 5.274 -5.259 4.037 1.00 93.62 92 ALA A O 1
ATOM 743 N N . GLU A 1 93 ? 3.588 -6.447 3.158 1.00 92.31 93 GLU A N 1
ATOM 744 C CA . GLU A 1 93 ? 2.715 -6.300 4.334 1.00 92.31 93 GLU A CA 1
ATOM 745 C C . GLU A 1 93 ? 3.358 -6.927 5.582 1.00 92.31 93 GLU A C 1
ATOM 747 O O . GLU A 1 93 ? 3.385 -6.307 6.648 1.00 92.31 93 GLU A O 1
ATOM 752 N N . ALA A 1 94 ? 3.913 -8.137 5.447 1.00 95.06 94 ALA A N 1
ATOM 753 C CA . ALA A 1 94 ? 4.573 -8.845 6.541 1.00 95.06 94 ALA A CA 1
ATOM 754 C C . ALA A 1 94 ? 5.785 -8.070 7.084 1.00 95.06 94 ALA A C 1
ATOM 756 O O . ALA A 1 94 ? 5.979 -7.995 8.299 1.00 95.06 94 ALA A O 1
ATOM 757 N N . LEU A 1 95 ? 6.564 -7.430 6.206 1.00 95.50 95 LEU A N 1
ATOM 758 C CA . LEU A 1 95 ? 7.688 -6.584 6.603 1.00 95.50 95 LEU A CA 1
ATOM 759 C C . LEU A 1 95 ? 7.230 -5.390 7.451 1.00 95.50 95 LEU A C 1
ATOM 761 O O . LEU A 1 95 ? 7.835 -5.101 8.487 1.00 95.50 95 LEU A O 1
ATOM 765 N N . ALA A 1 96 ? 6.161 -4.706 7.038 1.00 92.06 96 ALA A N 1
ATOM 766 C CA . ALA A 1 96 ? 5.623 -3.579 7.793 1.00 92.06 96 ALA A CA 1
ATOM 767 C C . ALA A 1 96 ? 5.020 -4.009 9.136 1.00 92.06 96 ALA A C 1
ATOM 769 O O . ALA A 1 96 ? 5.199 -3.303 10.128 1.00 92.06 96 ALA A O 1
ATOM 770 N N . GLN A 1 97 ? 4.380 -5.181 9.197 1.00 92.50 97 GLN A N 1
ATOM 771 C CA . GLN A 1 97 ? 3.909 -5.778 10.451 1.00 92.50 97 GLN A CA 1
ATOM 772 C C . GLN A 1 97 ? 5.067 -6.075 11.406 1.00 92.50 97 GLN A C 1
ATOM 774 O O . GLN A 1 97 ? 5.039 -5.655 12.562 1.00 92.50 97 GLN A O 1
ATOM 779 N N . GLN A 1 98 ? 6.110 -6.754 10.918 1.00 95.31 98 GLN A N 1
ATOM 780 C CA . GLN A 1 98 ? 7.280 -7.117 11.719 1.00 95.31 98 GLN A CA 1
ATOM 781 C C . GLN A 1 98 ? 7.978 -5.877 12.287 1.00 95.31 98 GLN A C 1
ATOM 783 O O . GLN A 1 98 ? 8.377 -5.861 13.451 1.00 95.31 98 GLN A O 1
ATOM 788 N N . LYS A 1 99 ? 8.104 -4.830 11.468 1.00 94.62 99 LYS A N 1
ATOM 789 C CA . LYS A 1 99 ? 8.733 -3.560 11.846 1.00 94.62 99 LYS A CA 1
ATOM 790 C C . LYS A 1 99 ? 7.794 -2.597 12.576 1.00 94.62 99 LYS A C 1
ATOM 792 O O . LYS A 1 99 ? 8.252 -1.532 12.977 1.00 94.62 99 LYS A O 1
ATOM 797 N N . ARG A 1 100 ? 6.515 -2.953 12.748 1.00 91.88 100 ARG A N 1
ATOM 798 C CA . ARG A 1 100 ? 5.474 -2.103 13.349 1.00 91.88 100 ARG A CA 1
ATOM 799 C C . ARG A 1 100 ? 5.422 -0.713 12.701 1.00 91.88 100 ARG A C 1
ATOM 801 O O . ARG A 1 100 ? 5.502 0.307 13.376 1.00 91.88 100 ARG A O 1
ATOM 808 N N . LEU A 1 101 ? 5.338 -0.673 11.372 1.00 87.62 101 LEU A N 1
ATOM 809 C CA . LEU A 1 101 ? 5.316 0.574 10.599 1.00 87.62 101 LEU A CA 1
ATOM 810 C C . LEU A 1 101 ? 3.890 1.046 10.316 1.00 87.62 101 LEU A C 1
ATOM 812 O O . LEU A 1 101 ? 3.002 0.233 10.057 1.00 87.62 101 LEU A O 1
ATOM 816 N N . GLY A 1 102 ? 3.697 2.367 10.309 1.00 86.06 102 GLY A N 1
ATOM 817 C CA . GLY A 1 102 ? 2.446 3.026 9.930 1.00 86.06 102 GLY A CA 1
ATOM 818 C C . GLY A 1 102 ? 1.229 2.446 10.651 1.00 86.06 102 GLY A C 1
ATOM 819 O O . GLY A 1 102 ? 1.167 2.445 11.879 1.00 86.06 102 GLY A O 1
ATOM 820 N N . VAL A 1 103 ? 0.281 1.895 9.894 1.00 81.00 103 VAL A N 1
ATOM 821 C CA . VAL A 1 103 ? -0.956 1.290 10.418 1.00 81.00 103 VAL A CA 1
ATOM 822 C C . VAL A 1 103 ? -0.724 0.044 11.290 1.00 81.00 103 VAL A C 1
ATOM 824 O O . VAL A 1 103 ? -1.653 -0.457 11.922 1.00 81.00 103 VAL A O 1
ATOM 827 N N . TRP A 1 104 ? 0.508 -0.470 11.334 1.00 86.50 104 TRP A N 1
ATOM 828 C CA . TRP A 1 104 ? 0.933 -1.581 12.188 1.00 86.50 104 TRP A CA 1
ATOM 829 C C . TRP A 1 104 ? 1.704 -1.133 13.436 1.00 86.50 104 TRP A C 1
ATOM 831 O O . TRP A 1 104 ? 2.091 -1.981 14.239 1.00 86.50 104 TRP A O 1
ATOM 841 N N . ALA A 1 105 ? 1.944 0.171 13.612 1.00 87.44 105 ALA A N 1
ATOM 842 C CA . ALA A 1 105 ? 2.672 0.707 14.763 1.00 87.44 105 ALA A CA 1
ATOM 843 C C . ALA A 1 105 ? 1.915 0.517 16.084 1.00 87.44 105 ALA A C 1
ATOM 845 O O . ALA A 1 105 ? 2.521 0.211 17.111 1.00 87.44 105 ALA A O 1
ATOM 846 N N . ASN A 1 106 ? 0.586 0.641 16.042 1.00 84.44 106 ASN A N 1
ATOM 847 C CA . ASN A 1 106 ? -0.279 0.574 17.213 1.00 84.44 106 ASN A CA 1
ATOM 848 C C . ASN A 1 106 ? -1.179 -0.662 17.159 1.00 84.44 106 ASN A C 1
ATOM 850 O O . ASN A 1 106 ? -1.996 -0.823 16.249 1.00 84.44 106 ASN A O 1
ATOM 854 N N . ALA A 1 107 ? -1.064 -1.519 18.175 1.00 72.44 107 ALA A N 1
ATOM 855 C CA . ALA A 1 107 ? -1.986 -2.628 18.372 1.00 72.44 107 ALA A CA 1
ATOM 856 C C . ALA A 1 107 ? -3.368 -2.064 18.740 1.00 72.44 107 ALA A C 1
ATOM 858 O O . ALA A 1 107 ? -3.549 -1.532 19.830 1.00 72.44 107 ALA A O 1
ATOM 859 N N . GLY A 1 108 ? -4.327 -2.141 17.816 1.00 71.25 108 GLY A N 1
ATOM 860 C CA . GLY A 1 108 ? -5.694 -1.655 18.034 1.00 71.25 108 GLY A CA 1
ATOM 861 C C . GLY A 1 108 ? -6.260 -0.794 16.910 1.00 71.25 108 GLY A C 1
ATOM 862 O O . GLY A 1 108 ? -7.448 -0.483 16.946 1.00 71.25 108 GLY A O 1
ATOM 863 N N . LEU A 1 109 ? -5.460 -0.443 15.896 1.00 78.56 109 LEU A N 1
ATOM 864 C CA . LEU A 1 109 ? -5.996 0.202 14.700 1.00 78.56 109 LEU A CA 1
ATOM 865 C C . LEU A 1 109 ? -6.946 -0.760 13.975 1.00 78.56 109 LEU A C 1
ATOM 867 O O . LEU A 1 109 ? -6.555 -1.819 13.478 1.00 78.56 109 LEU A O 1
ATOM 871 N N . GLU A 1 110 ? -8.224 -0.390 13.963 1.00 78.81 110 GLU A N 1
ATOM 872 C CA . GLU A 1 110 ? -9.273 -1.120 13.264 1.00 78.81 110 GLU A CA 1
ATOM 873 C C . GLU A 1 110 ? -9.046 -0.997 11.758 1.00 78.81 110 GLU A C 1
ATOM 875 O O . GLU A 1 110 ? -8.846 0.097 11.220 1.00 78.81 110 GLU A O 1
ATOM 880 N N . LYS A 1 111 ? -9.110 -2.122 11.037 1.00 77.81 111 LYS A N 1
ATOM 881 C CA . LYS A 1 111 ? -8.956 -2.059 9.588 1.00 77.81 111 LYS A CA 1
ATOM 882 C C . LYS A 1 111 ? -10.134 -1.279 8.993 1.00 77.81 111 LYS A C 1
ATOM 884 O O . LYS A 1 111 ? -11.284 -1.485 9.386 1.00 77.81 111 LYS A O 1
ATOM 889 N N . PRO A 1 112 ? -9.911 -0.463 7.952 1.00 73.19 112 PRO A N 1
ATOM 890 C CA . PRO A 1 112 ? -10.945 0.383 7.355 1.00 73.19 112 PRO A CA 1
ATOM 891 C C . PRO A 1 112 ? -12.213 -0.367 6.916 1.00 73.19 112 PRO A C 1
ATOM 893 O O . PRO A 1 112 ? -13.293 0.221 6.797 1.00 73.19 112 PRO A O 1
ATOM 896 N N . TRP A 1 113 ? -12.109 -1.658 6.581 1.00 73.56 113 TRP A N 1
ATOM 897 C CA . TRP A 1 113 ? -13.276 -2.464 6.225 1.00 73.56 113 TRP A CA 1
ATOM 898 C C . TRP A 1 113 ? -14.066 -2.975 7.417 1.00 73.56 113 TRP A C 1
ATOM 900 O O . TRP A 1 113 ? -15.285 -3.054 7.271 1.00 73.56 113 TRP A O 1
ATOM 910 N N . ASP A 1 114 ? -13.410 -3.239 8.540 1.00 80.31 114 ASP A N 1
ATOM 911 C CA . ASP A 1 114 ? -14.055 -3.615 9.794 1.00 80.31 114 ASP A CA 1
ATOM 912 C C . ASP A 1 114 ? -14.815 -2.402 10.348 1.00 80.31 114 ASP A C 1
ATOM 914 O O . ASP A 1 114 ? -16.028 -2.493 10.532 1.00 80.31 114 ASP A O 1
ATOM 918 N N . TYR A 1 115 ? -14.181 -1.219 10.364 1.00 75.94 115 TYR A N 1
ATOM 919 C CA . T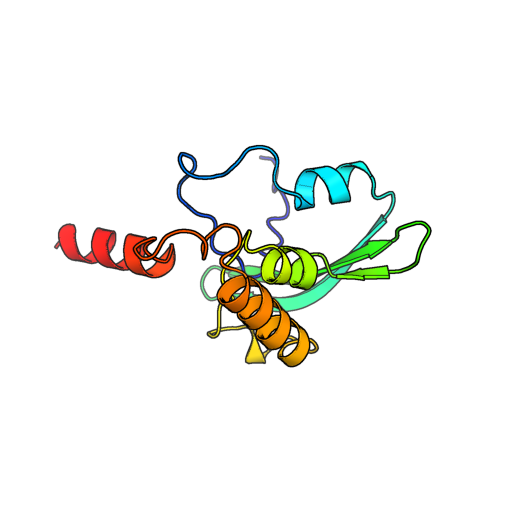YR A 1 115 ? -14.834 0.059 10.694 1.00 75.94 115 TYR A CA 1
ATOM 920 C C . TYR A 1 115 ? -16.113 0.279 9.878 1.00 75.94 115 TYR A C 1
ATOM 922 O O . TYR A 1 115 ? -17.199 0.523 10.406 1.00 75.94 115 TYR A O 1
ATOM 930 N N . ARG A 1 116 ? -16.016 0.125 8.550 1.00 75.38 116 ARG A N 1
ATOM 931 C CA . ARG A 1 116 ? -17.179 0.289 7.668 1.00 75.38 116 ARG A CA 1
ATOM 932 C C . ARG A 1 116 ? -18.224 -0.799 7.840 1.00 75.38 116 ARG A C 1
ATOM 934 O O . ARG A 1 116 ? -19.371 -0.553 7.489 1.00 75.38 116 ARG A O 1
ATOM 941 N N . LYS A 1 117 ? -17.848 -2.014 8.238 1.00 75.62 117 LYS A N 1
ATOM 942 C CA . LYS A 1 117 ? -18.805 -3.092 8.512 1.00 75.62 117 LYS A CA 1
ATOM 943 C C . LYS A 1 117 ? -19.603 -2.756 9.767 1.00 75.62 117 LYS A C 1
ATOM 945 O O . LYS A 1 117 ? -20.823 -2.703 9.681 1.00 75.62 117 LYS A O 1
ATOM 950 N N . ARG A 1 118 ? -18.910 -2.369 10.836 1.00 83.25 118 ARG A N 1
ATOM 951 C CA . ARG A 1 118 ? -19.505 -1.936 12.101 1.00 83.25 118 ARG A CA 1
ATOM 952 C C . ARG A 1 118 ? -20.463 -0.753 11.945 1.00 83.25 118 ARG A C 1
ATOM 954 O O . ARG A 1 118 ? -21.497 -0.721 12.599 1.00 83.25 118 ARG A O 1
ATOM 961 N N . LEU A 1 119 ? -20.147 0.216 11.079 1.00 78.94 119 LEU A N 1
ATOM 962 C CA . LEU A 1 119 ? -21.067 1.326 10.797 1.00 78.94 119 LEU A CA 1
ATOM 963 C C . LEU A 1 119 ? -22.364 0.880 10.113 1.00 78.94 119 LEU A C 1
ATOM 965 O O . LEU A 1 119 ? -23.401 1.456 10.405 1.00 78.94 119 LEU A O 1
ATOM 969 N N . ARG A 1 120 ? -22.320 -0.127 9.229 1.00 76.38 120 ARG A N 1
ATOM 970 C CA . ARG A 1 120 ? -23.537 -0.645 8.582 1.00 76.38 120 ARG A CA 1
ATOM 971 C C . ARG A 1 120 ? -24.426 -1.397 9.570 1.00 76.38 120 ARG A C 1
ATOM 973 O O . ARG A 1 120 ? -25.629 -1.236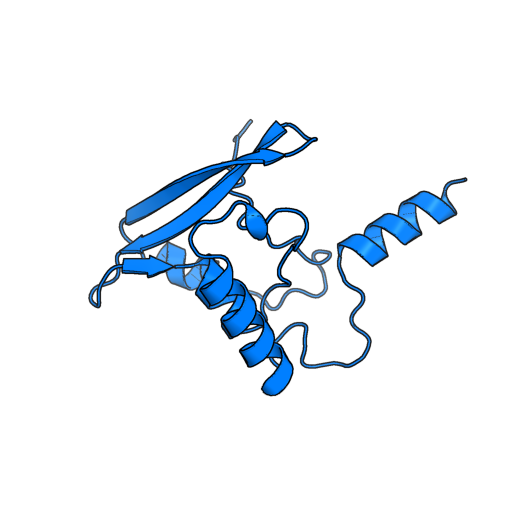 9.515 1.00 76.38 120 ARG A O 1
ATOM 980 N N . GLU A 1 121 ? -23.826 -2.156 10.485 1.00 78.25 121 GLU A N 1
ATOM 981 C CA . GLU A 1 121 ? -24.550 -2.957 11.486 1.00 78.25 121 GLU A CA 1
ATOM 982 C C . GLU A 1 121 ? -25.226 -2.117 12.582 1.00 78.25 121 GLU A C 1
ATOM 984 O O . GLU A 1 121 ? -26.155 -2.589 13.215 1.00 78.25 121 GLU A O 1
ATOM 989 N N . LYS A 1 122 ? -24.768 -0.881 12.832 1.00 67.38 122 LYS A N 1
ATOM 990 C CA . LYS A 1 122 ? -25.385 0.034 13.814 1.00 67.38 122 LYS A CA 1
ATOM 991 C C . LYS A 1 122 ? -26.590 0.812 13.278 1.00 67.38 122 LYS A C 1
ATOM 993 O O . LYS A 1 122 ? -27.190 1.572 14.032 1.00 67.38 122 LYS A O 1
ATOM 998 N N . SER A 1 123 ? -26.850 0.736 11.977 1.00 59.91 123 SER A N 1
ATOM 999 C CA . SER A 1 123 ? -27.936 1.472 11.319 1.00 59.91 123 SER A CA 1
ATOM 1000 C C . SER A 1 123 ? -29.208 0.639 11.138 1.00 59.91 123 SER A C 1
ATOM 1002 O O . SER A 1 123 ? -30.192 1.188 10.647 1.00 59.91 123 SER A O 1
ATOM 1004 N N . ASP A 1 124 ? -29.172 -0.630 11.551 1.00 47.19 124 ASP A N 1
ATOM 1005 C CA . ASP A 1 124 ? -30.308 -1.552 11.657 1.00 47.19 124 ASP A CA 1
ATOM 1006 C C . ASP A 1 124 ? -30.734 -1.690 13.132 1.00 47.19 124 ASP A C 1
ATOM 1008 O O . ASP A 1 124 ? -31.947 -1.876 13.381 1.00 47.19 124 ASP A O 1
#

pLDDT: mean 72.29, std 19.11, range [24.94, 95.94]

Sequence (124 aa):
MENQDQVTAFFKSLPSDDIPDPLPQDVVMRLSRKIRKKWVGSDRYNRQVAEVFTMLKGGEKSLNEEQLSTGYAYLYRAYSGKCPNNIAFENAEALAQQKRLGVWANAGLEKPWDYRKRLREKSD

Secondary structure (DSSP, 8-state):
---------S--PPPGGG--SSPHHHHHHHH-S-EEEEEEEE-TT--EEEEEEEEETTEEEEHHHHHHHTTSS---HHHHTTSTTHHHHHHHHHHHHHTT-GGGSSTT---HHHHHHHHHHTT-

Radius of gyration: 15.05 Å; chains: 1; bounding box: 47×30×34 Å

InterPro domains:
  IPR016071 Staphylococcal nuclease (SNase-like), OB-fold [PF00565] (33-106)
  IPR035437 SNase-like, OB-fold superfamily [G3DSA:2.40.50.90] (28-113)
  IPR035437 SNase-like, OB-fold superfamily [SSF50199] (31-112)

Foldseek 3Di:
DDPPLPQCLVFLADPPPQQPPPDVVVVQVVQFPDKDWAWQDADPVRRTYTFIWTQDPVGIDTPSLVCLLQVVGDDDPVRLVSDPCSVSSVVSNVNCCVVCHDCSVDDPNDGRVNVVVVVVVVVD

Organism: NCBI:txid2748662